Protein AF-A0A6P0C3H1-F1 (afdb_monomer)

pLDDT: mean 89.9, std 10.41, range [30.02, 96.06]

Secondary structure (DSSP, 8-state):
-HHHHHHHHGGGSPTTSHHHHHHHHHHHTHHHHTHHHH-TTS-SS-HHHHHHHHHHHHHGGG-TT---HHHHHHHHHHHHHHHHHHHHT--HHHHHHHHHHHGGGS-TT---GGGSTTT-------

Structure (mmCIF, N/CA/C/O backbone):
data_AF-A0A6P0C3H1-F1
#
_entry.id   AF-A0A6P0C3H1-F1
#
loop_
_atom_site.group_PDB
_atom_site.id
_atom_site.type_symbol
_atom_site.label_atom_id
_atom_site.label_alt_id
_atom_site.label_comp_id
_atom_site.label_asym_id
_atom_site.label_entity_id
_atom_site.label_seq_id
_atom_site.pdbx_PDB_ins_code
_atom_site.Cartn_x
_atom_site.Cartn_y
_atom_site.Cartn_z
_atom_site.occupancy
_atom_site.B_iso_or_equiv
_atom_site.auth_seq_id
_atom_site.auth_comp_id
_atom_site.auth_asym_id
_atom_site.auth_atom_id
_atom_site.pdbx_PDB_model_num
ATOM 1 N N . ALA A 1 1 ? -24.195 -6.931 13.146 1.00 86.50 1 ALA A N 1
ATOM 2 C CA . ALA A 1 1 ? -24.264 -7.401 14.547 1.00 86.50 1 ALA A CA 1
ATOM 3 C C . ALA A 1 1 ? -23.144 -6.800 15.397 1.00 86.50 1 ALA A C 1
ATOM 5 O O . ALA A 1 1 ? -23.452 -6.011 16.277 1.00 86.50 1 ALA A O 1
ATOM 6 N N . LEU A 1 2 ? -21.865 -7.087 15.111 1.00 93.19 2 LEU A N 1
ATOM 7 C CA . LEU A 1 2 ? -20.743 -6.576 15.916 1.00 93.19 2 LEU A CA 1
ATOM 8 C C . LEU A 1 2 ? -20.602 -5.043 15.892 1.00 93.19 2 LEU A C 1
ATOM 10 O O . LEU A 1 2 ? -20.504 -4.448 16.957 1.00 93.19 2 LEU A O 1
ATOM 14 N N . LYS A 1 3 ? -20.657 -4.401 14.712 1.00 94.75 3 LYS A N 1
ATOM 15 C CA . LYS A 1 3 ? -20.558 -2.929 14.599 1.00 94.75 3 LYS A CA 1
ATOM 16 C C . LYS A 1 3 ? -21.581 -2.219 15.476 1.00 94.75 3 LYS A C 1
ATOM 18 O O . LYS A 1 3 ? -21.228 -1.445 16.345 1.00 94.75 3 LYS A O 1
ATOM 23 N N . THR A 1 4 ? -22.844 -2.597 15.307 1.00 96.00 4 THR A N 1
ATOM 24 C CA . THR A 1 4 ? -23.968 -2.062 16.076 1.00 96.00 4 THR A CA 1
ATOM 25 C C . THR A 1 4 ? -23.768 -2.243 17.579 1.00 96.00 4 THR A C 1
ATOM 27 O O . THR A 1 4 ? -24.120 -1.368 18.360 1.00 96.00 4 THR A O 1
ATOM 30 N N . TRP A 1 5 ? -23.196 -3.372 18.009 1.00 95.62 5 TRP A N 1
ATOM 31 C CA . TRP A 1 5 ? -22.859 -3.584 19.414 1.00 95.62 5 TRP A CA 1
ATOM 32 C C . TRP A 1 5 ? -21.741 -2.642 19.891 1.00 95.62 5 TRP A C 1
ATOM 34 O O . TRP A 1 5 ? -21.878 -2.054 20.963 1.00 95.62 5 TRP A O 1
ATOM 44 N N . LEU A 1 6 ? -20.689 -2.447 19.086 1.00 95.62 6 LEU A N 1
ATOM 45 C CA . LEU A 1 6 ? -19.604 -1.503 19.376 1.00 95.62 6 LEU A CA 1
ATOM 46 C C . LEU A 1 6 ? -20.113 -0.056 19.454 1.00 95.62 6 LEU A C 1
ATOM 48 O O . LEU A 1 6 ? -19.806 0.641 20.416 1.00 95.62 6 LEU A O 1
ATOM 52 N N . ASP A 1 7 ? -20.951 0.367 18.508 1.00 95.88 7 ASP A N 1
ATOM 53 C CA . ASP A 1 7 ? -21.554 1.706 18.487 1.00 95.88 7 ASP A CA 1
ATOM 54 C C . ASP A 1 7 ? -22.410 1.955 19.744 1.00 95.88 7 ASP A C 1
ATOM 56 O O . ASP A 1 7 ? -22.382 3.032 20.336 1.00 95.88 7 ASP A O 1
ATOM 60 N N . ASN A 1 8 ? -23.132 0.930 20.206 1.00 96.06 8 ASN A N 1
ATOM 61 C CA . ASN A 1 8 ? -23.977 1.009 21.399 1.00 96.06 8 ASN A CA 1
ATOM 62 C C . ASN A 1 8 ? -23.192 1.016 22.719 1.00 96.06 8 ASN A C 1
ATOM 64 O O . ASN A 1 8 ? -23.712 1.502 23.732 1.00 96.06 8 ASN A O 1
ATOM 68 N N . ILE A 1 9 ? -21.997 0.416 22.751 1.00 94.56 9 ILE A N 1
ATOM 69 C CA . ILE A 1 9 ? -21.173 0.331 23.963 1.00 94.56 9 ILE A CA 1
ATOM 70 C C . ILE A 1 9 ? -20.171 1.479 24.060 1.00 94.56 9 ILE A C 1
ATOM 72 O O . ILE A 1 9 ? -19.885 1.907 25.171 1.00 94.56 9 ILE A O 1
ATOM 76 N N . ALA A 1 10 ? -19.710 2.034 22.936 1.00 93.56 10 ALA A N 1
ATOM 77 C CA . ALA A 1 10 ? -18.780 3.161 22.887 1.00 93.56 10 ALA A CA 1
ATOM 78 C C . ALA A 1 10 ? -19.128 4.320 23.847 1.00 93.56 10 ALA A C 1
ATOM 80 O O . ALA A 1 10 ? -18.252 4.699 24.621 1.00 93.56 10 ALA A O 1
ATOM 81 N N . PRO A 1 11 ? -20.376 4.835 23.920 1.00 94.12 11 PRO A N 1
ATOM 82 C CA . PRO A 1 11 ? -20.710 5.920 24.850 1.00 94.12 11 PRO A CA 1
ATOM 83 C C . PRO A 1 11 ? -20.796 5.482 26.324 1.00 94.12 11 PRO A C 1
ATOM 85 O O . PRO A 1 11 ? -20.903 6.326 27.208 1.00 94.12 11 PRO A O 1
ATOM 88 N N . LYS A 1 12 ? -20.802 4.173 26.605 1.00 93.94 12 LYS A N 1
ATOM 89 C CA . LYS A 1 12 ? -20.933 3.597 27.956 1.00 93.94 12 LYS A CA 1
ATOM 90 C C . LYS A 1 12 ? -19.587 3.235 28.576 1.00 93.94 12 LYS A C 1
ATOM 92 O O . LYS A 1 12 ? -19.532 2.910 29.760 1.00 93.94 12 LYS A O 1
ATOM 97 N N . VAL A 1 13 ? -18.523 3.224 27.779 1.00 92.69 13 VAL A N 1
ATOM 98 C CA . VAL A 1 13 ? -17.185 2.848 28.226 1.00 92.69 13 VAL A CA 1
ATOM 99 C C . VAL A 1 13 ? -16.426 4.112 28.595 1.00 92.69 13 VAL A C 1
ATOM 101 O O . VAL A 1 13 ? -16.427 5.088 27.852 1.00 92.69 13 VAL A O 1
ATOM 104 N N . VAL A 1 14 ? -15.774 4.091 29.755 1.00 89.94 14 VAL A N 1
ATOM 105 C CA . VAL A 1 14 ? -14.946 5.212 30.202 1.00 89.94 14 VAL A CA 1
ATOM 106 C C . VAL A 1 14 ? -13.733 5.334 29.262 1.00 89.94 14 VAL A C 1
ATOM 108 O O . VAL A 1 14 ? -13.039 4.324 29.060 1.00 89.94 14 VAL A O 1
ATOM 111 N N . PRO A 1 15 ? -13.473 6.525 28.685 1.00 79.94 15 PRO A N 1
ATOM 112 C CA . PRO A 1 15 ? -12.254 6.796 27.921 1.00 79.94 15 PRO A CA 1
ATOM 113 C C . PRO A 1 15 ? -10.990 6.460 28.734 1.00 79.94 15 PRO A C 1
ATOM 115 O O . PRO A 1 15 ? -11.029 6.486 29.961 1.00 79.94 15 PRO A O 1
ATOM 118 N N . ASP A 1 16 ? -9.889 6.104 28.069 1.00 84.75 16 ASP A N 1
ATOM 119 C CA . ASP A 1 16 ? -8.602 5.709 28.684 1.00 84.75 16 ASP A CA 1
ATOM 120 C C . ASP A 1 16 ? -8.625 4.434 29.553 1.00 84.75 16 ASP A C 1
ATOM 122 O O . ASP A 1 16 ? -7.684 4.126 30.290 1.00 84.75 16 ASP A O 1
ATOM 126 N N . THR A 1 17 ? -9.688 3.633 29.458 1.00 94.94 17 THR A N 1
ATOM 127 C CA . THR A 1 17 ? -9.667 2.248 29.944 1.00 94.94 17 THR A CA 1
ATOM 128 C C . THR A 1 17 ? -9.215 1.306 28.834 1.00 94.94 17 THR A C 1
ATOM 130 O O . THR A 1 17 ? -9.471 1.553 27.661 1.00 94.94 17 THR A O 1
ATOM 133 N N . LYS A 1 18 ? -8.645 0.143 29.185 1.00 94.88 18 LYS A N 1
ATOM 134 C CA . LYS A 1 18 ? -8.280 -0.885 28.188 1.00 94.88 18 LYS A CA 1
ATOM 135 C C . LYS A 1 18 ? -9.448 -1.292 27.286 1.00 94.88 18 LYS A C 1
ATOM 137 O O . LYS A 1 18 ? -9.243 -1.591 26.113 1.00 94.88 18 LYS A O 1
ATOM 142 N N . LEU A 1 19 ? -10.664 -1.301 27.832 1.00 93.88 19 LEU A N 1
ATOM 143 C CA . LEU A 1 19 ? -11.872 -1.560 27.058 1.00 93.88 19 LEU A CA 1
ATOM 144 C C . LEU A 1 19 ? -12.217 -0.375 26.145 1.00 93.88 19 LEU A C 1
ATOM 146 O O . LEU A 1 19 ? -12.558 -0.593 24.986 1.00 93.88 19 LEU A O 1
ATOM 150 N N . GLY A 1 20 ? -12.105 0.860 26.642 1.00 94.75 20 GLY A N 1
ATOM 151 C CA . GLY A 1 20 ? -12.356 2.080 25.869 1.00 94.75 20 GLY A CA 1
ATOM 152 C C . GLY A 1 20 ? -11.402 2.216 24.691 1.00 94.75 20 GLY A C 1
ATOM 153 O O . GLY A 1 20 ? -11.850 2.474 23.573 1.00 94.75 20 GLY A O 1
ATOM 154 N N . ASP A 1 21 ? -10.120 1.929 24.917 1.00 94.50 21 ASP A N 1
ATOM 155 C CA . ASP A 1 21 ? -9.084 1.886 23.886 1.00 94.50 21 ASP A CA 1
ATOM 156 C C . ASP A 1 21 ? -9.423 0.845 22.817 1.00 94.50 21 ASP A C 1
ATOM 158 O O . ASP A 1 21 ? -9.398 1.145 21.626 1.00 94.50 21 ASP A O 1
ATOM 162 N N . ALA A 1 22 ? -9.787 -0.375 23.227 1.00 94.44 22 ALA A N 1
ATOM 163 C CA . ALA A 1 22 ? -10.113 -1.457 22.304 1.00 94.44 22 ALA A CA 1
ATOM 164 C C . ALA A 1 22 ? -11.354 -1.147 21.451 1.00 94.44 22 ALA A C 1
ATOM 166 O O . ALA A 1 22 ? -11.340 -1.372 20.239 1.00 94.44 22 ALA A O 1
ATOM 167 N N . VAL A 1 23 ? -12.417 -0.610 22.061 1.00 95.19 23 VAL A N 1
ATOM 168 C CA . VAL A 1 23 ? -13.646 -0.217 21.351 1.00 95.19 23 VAL A CA 1
ATOM 169 C C . VAL A 1 23 ? -13.351 0.912 20.368 1.00 95.19 23 VAL A C 1
ATOM 171 O O . VAL A 1 23 ? -13.676 0.789 19.187 1.00 95.19 23 VAL A O 1
ATOM 174 N N . SER A 1 24 ? -12.673 1.967 20.827 1.00 94.44 24 SER A N 1
ATOM 175 C CA . SER A 1 24 ? -12.314 3.121 19.995 1.00 94.44 24 SER A CA 1
ATOM 176 C C . SER A 1 24 ? -11.416 2.714 18.831 1.00 94.44 24 SER A C 1
ATOM 178 O O . SER A 1 24 ? -11.681 3.070 17.685 1.00 94.44 24 SER A O 1
ATOM 180 N N . TYR A 1 25 ? -10.389 1.904 19.094 1.00 95.00 25 TYR A N 1
ATOM 181 C CA . TYR A 1 25 ? -9.494 1.391 18.063 1.00 95.00 25 TYR A CA 1
ATOM 182 C C . TYR A 1 25 ? -10.248 0.555 17.026 1.00 95.00 25 TYR A C 1
ATOM 184 O O . TYR A 1 25 ? -10.110 0.797 15.829 1.00 95.00 25 TYR A O 1
ATOM 192 N N . THR A 1 26 ? -11.092 -0.381 17.464 1.00 95.44 26 THR A N 1
ATOM 193 C CA . THR A 1 26 ? -11.852 -1.247 16.550 1.00 95.44 26 THR A CA 1
ATOM 194 C C . THR A 1 26 ? -12.790 -0.438 15.654 1.00 95.44 26 THR A C 1
ATOM 196 O O . THR A 1 26 ? -12.864 -0.701 14.454 1.00 95.44 26 THR A O 1
ATOM 199 N N . LEU A 1 27 ? -13.477 0.565 16.210 1.00 95.62 27 LEU A N 1
ATOM 200 C CA . LEU A 1 27 ? -14.353 1.455 15.445 1.00 95.62 27 LEU A CA 1
ATOM 201 C C . LEU A 1 27 ? -13.567 2.300 14.435 1.00 95.62 27 LEU A C 1
ATOM 203 O O . LEU A 1 27 ? -13.961 2.376 13.274 1.00 95.62 27 LEU A O 1
ATOM 207 N N . ASN A 1 28 ? 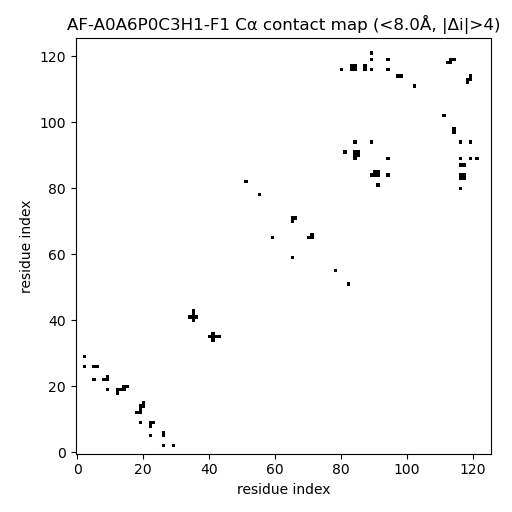-12.417 2.848 14.836 1.00 96.00 28 ASN A N 1
ATOM 208 C CA . ASN A 1 28 ? -11.539 3.614 13.945 1.00 96.00 28 ASN A CA 1
ATOM 209 C C . ASN A 1 28 ? -10.971 2.769 12.793 1.00 96.00 28 ASN A C 1
ATOM 211 O O . ASN A 1 28 ? -10.663 3.306 11.733 1.00 96.00 28 ASN A O 1
ATOM 215 N N . GLN A 1 29 ? -10.818 1.456 12.990 1.00 95.25 29 GLN A N 1
ATOM 216 C CA . GLN A 1 29 ? -10.329 0.531 11.964 1.00 95.25 29 GLN A CA 1
ATOM 217 C C . GLN A 1 29 ? -11.448 -0.164 11.176 1.00 95.25 29 GLN A C 1
ATOM 219 O O . GLN A 1 29 ? -11.158 -0.994 10.314 1.00 95.25 29 GLN A O 1
ATOM 224 N N . TRP A 1 30 ? -12.721 0.148 11.440 1.00 95.12 30 TRP A N 1
ATOM 225 C CA . TRP A 1 30 ? -13.851 -0.620 10.914 1.00 95.12 30 TRP A CA 1
ATOM 226 C C . TRP A 1 30 ? -13.857 -0.726 9.381 1.00 95.12 30 TRP A C 1
ATOM 228 O O . TRP A 1 30 ? -14.098 -1.803 8.827 1.00 95.12 30 TRP A O 1
ATOM 238 N N . ASP A 1 31 ? -13.548 0.371 8.691 1.00 93.19 31 ASP A N 1
ATOM 239 C CA . ASP A 1 31 ? -13.526 0.413 7.225 1.00 93.19 31 ASP A CA 1
ATOM 240 C C . ASP A 1 31 ? -12.416 -0.467 6.633 1.00 93.19 31 ASP A C 1
ATOM 242 O O . ASP A 1 31 ? -12.610 -1.098 5.593 1.00 93.19 31 ASP A O 1
ATOM 246 N N . TYR A 1 32 ? -11.274 -0.580 7.318 1.00 91.00 32 TYR A N 1
ATOM 247 C CA . TYR A 1 32 ? -10.197 -1.490 6.923 1.00 91.00 32 TYR A CA 1
ATOM 248 C C . TYR A 1 32 ? -10.573 -2.947 7.203 1.00 91.00 32 TYR A C 1
ATOM 250 O O . TYR A 1 32 ? -10.419 -3.799 6.330 1.00 91.00 32 TYR A O 1
ATOM 258 N N . LEU A 1 33 ? -11.141 -3.225 8.381 1.00 91.69 33 LEU A N 1
ATOM 259 C CA . LEU A 1 33 ? -11.559 -4.571 8.792 1.00 91.69 33 LEU A CA 1
ATOM 260 C C . LEU A 1 33 ? -12.653 -5.156 7.895 1.00 91.69 33 LEU A C 1
ATOM 262 O O . LEU A 1 33 ? -12.747 -6.370 7.758 1.00 91.69 33 LEU A O 1
ATOM 266 N N . THR A 1 34 ? -13.488 -4.311 7.292 1.00 93.06 34 THR A N 1
ATOM 267 C CA . THR A 1 34 ? -14.598 -4.741 6.428 1.00 93.06 34 THR A CA 1
ATOM 268 C C . THR A 1 34 ? -14.309 -4.603 4.938 1.00 93.06 34 THR A C 1
ATOM 270 O O . THR A 1 34 ? -15.155 -4.958 4.118 1.00 93.06 34 THR A O 1
ATOM 273 N N . ARG A 1 35 ? -13.105 -4.155 4.558 1.00 91.44 35 ARG A N 1
ATOM 274 C CA . ARG A 1 35 ? -12.733 -3.913 3.157 1.00 91.44 35 ARG A CA 1
ATOM 275 C C . ARG A 1 35 ? -12.896 -5.157 2.284 1.00 91.44 35 ARG A C 1
ATOM 277 O O . ARG A 1 35 ? -13.387 -5.042 1.165 1.00 91.44 35 ARG A O 1
ATOM 284 N N . TYR A 1 36 ? -12.578 -6.337 2.812 1.00 91.81 36 TYR A N 1
ATOM 285 C CA . TYR A 1 36 ? -12.713 -7.603 2.085 1.00 91.81 36 TYR A CA 1
ATOM 286 C C . TYR A 1 36 ? -14.162 -7.926 1.673 1.00 91.81 36 TYR A C 1
ATOM 288 O O . TYR A 1 36 ? -14.389 -8.678 0.735 1.00 91.81 36 TYR A O 1
ATOM 296 N N . ILE A 1 37 ? -15.157 -7.338 2.345 1.00 93.19 37 ILE A N 1
ATOM 297 C CA . ILE A 1 37 ? -16.579 -7.528 2.025 1.00 93.19 37 ILE A CA 1
ATOM 298 C C . ILE A 1 37 ? -16.960 -6.740 0.761 1.00 93.19 37 ILE A C 1
ATOM 300 O O . ILE A 1 37 ? -17.926 -7.084 0.085 1.00 93.19 37 ILE A O 1
ATOM 304 N N . SER A 1 38 ? -16.204 -5.689 0.423 1.00 94.00 38 SER A N 1
ATOM 305 C CA . SER A 1 38 ? -16.473 -4.857 -0.757 1.00 94.00 38 SER A CA 1
ATOM 306 C C . SER A 1 38 ? -16.082 -5.519 -2.082 1.00 94.00 38 SER A C 1
ATOM 308 O O . SER A 1 38 ? -16.650 -5.180 -3.117 1.00 94.00 38 SER A O 1
ATOM 310 N N . ASP A 1 39 ? -15.143 -6.469 -2.061 1.00 92.75 39 ASP A N 1
ATOM 311 C CA . ASP A 1 39 ? -14.655 -7.177 -3.243 1.00 92.75 39 ASP A CA 1
ATOM 312 C C . ASP A 1 39 ? -14.271 -8.610 -2.864 1.00 92.75 39 ASP A C 1
ATOM 314 O O . ASP A 1 39 ? -13.305 -8.829 -2.138 1.00 92.75 39 ASP A O 1
ATOM 318 N N . GLY A 1 40 ? -14.998 -9.595 -3.399 1.00 90.88 40 GLY A N 1
ATOM 319 C CA . GLY A 1 40 ? -14.774 -11.015 -3.104 1.00 90.88 40 GLY A CA 1
ATOM 320 C C . GLY A 1 40 ? -13.412 -11.562 -3.552 1.00 90.88 40 GLY A C 1
ATOM 321 O O . GLY A 1 40 ? -13.071 -12.689 -3.205 1.00 90.88 40 GLY A O 1
ATOM 322 N N . ARG A 1 41 ? -12.625 -10.790 -4.313 1.00 90.19 41 ARG A N 1
ATOM 323 C CA . ARG A 1 41 ? -11.234 -11.124 -4.657 1.00 90.19 41 ARG A CA 1
ATOM 324 C C . ARG A 1 41 ? -10.254 -10.792 -3.531 1.00 90.19 41 ARG A C 1
ATOM 326 O O . ARG A 1 41 ? -9.118 -11.259 -3.566 1.00 90.19 41 ARG A O 1
ATOM 333 N N . MET A 1 42 ? -10.653 -9.962 -2.568 1.00 89.12 42 MET A N 1
ATOM 334 C CA . MET A 1 42 ? -9.806 -9.589 -1.441 1.00 89.12 42 MET A CA 1
ATOM 335 C C . MET A 1 42 ? -9.802 -10.699 -0.381 1.00 89.12 42 MET A C 1
ATOM 337 O O . MET A 1 42 ? -10.866 -11.202 -0.016 1.00 89.12 42 MET A O 1
ATOM 341 N N . PRO A 1 43 ? -8.627 -11.081 0.148 1.00 88.81 43 PRO A N 1
ATOM 342 C CA . PRO A 1 43 ? -8.556 -12.035 1.245 1.00 88.81 43 PRO A CA 1
ATOM 343 C C . PRO A 1 43 ? -9.156 -11.437 2.525 1.00 88.81 43 PRO A C 1
ATOM 345 O O . PRO A 1 43 ? -9.116 -10.226 2.743 1.00 88.81 43 PRO A O 1
ATOM 348 N N . ILE A 1 44 ? -9.696 -12.305 3.386 1.00 91.56 44 ILE A N 1
ATOM 349 C CA . ILE A 1 44 ? -10.266 -11.912 4.687 1.00 91.56 44 ILE A CA 1
ATOM 350 C C . ILE A 1 44 ? -9.202 -11.385 5.661 1.00 91.56 44 ILE A C 1
ATOM 352 O O . ILE A 1 44 ? -9.508 -10.598 6.553 1.00 91.56 44 ILE A O 1
ATOM 356 N N . ASP A 1 45 ? -7.955 -11.814 5.480 1.00 89.94 45 ASP A N 1
ATOM 357 C CA . ASP A 1 45 ? -6.807 -11.412 6.276 1.00 89.94 45 ASP A CA 1
ATOM 358 C C . ASP A 1 45 ? -5.674 -10.876 5.392 1.00 89.94 45 ASP A C 1
ATOM 360 O O . ASP A 1 45 ? -5.625 -11.082 4.179 1.00 89.94 45 ASP A O 1
ATOM 364 N N . ASN A 1 46 ? -4.746 -10.161 6.018 1.00 88.69 46 ASN A N 1
ATOM 365 C CA . ASN A 1 46 ? -3.582 -9.559 5.379 1.00 88.69 46 ASN A CA 1
ATOM 366 C C . ASN A 1 46 ? -2.302 -10.394 5.591 1.00 88.69 46 ASN A C 1
ATOM 368 O O . ASN A 1 46 ? -1.209 -9.879 5.354 1.00 88.69 46 ASN A O 1
ATOM 372 N N . ASN A 1 47 ? -2.396 -11.668 6.002 1.00 91.44 47 ASN A N 1
ATOM 373 C CA . ASN A 1 47 ? -1.230 -12.460 6.421 1.00 91.44 47 ASN A CA 1
ATOM 374 C C . ASN A 1 47 ? -0.161 -12.566 5.327 1.00 91.44 47 ASN A C 1
ATOM 376 O O . ASN A 1 47 ? 1.037 -12.561 5.614 1.00 91.44 47 ASN A O 1
ATOM 380 N N . ILE A 1 48 ? -0.582 -12.658 4.061 1.00 88.69 48 ILE A N 1
ATOM 381 C CA . ILE A 1 48 ? 0.330 -12.706 2.910 1.00 88.69 48 ILE A CA 1
ATOM 382 C C . ILE A 1 48 ? 1.145 -11.411 2.829 1.00 88.69 48 ILE A C 1
ATOM 384 O O . ILE A 1 48 ? 2.370 -11.465 2.727 1.00 88.69 48 ILE A O 1
ATOM 388 N N . LEU A 1 49 ? 0.479 -10.259 2.940 1.00 87.12 49 LEU A N 1
ATOM 389 C CA . LEU A 1 49 ? 1.126 -8.947 2.922 1.00 87.12 49 LEU A CA 1
ATOM 390 C C . LEU A 1 49 ? 2.058 -8.772 4.126 1.00 87.12 49 LEU A C 1
ATOM 392 O O . LEU A 1 49 ? 3.190 -8.323 3.958 1.00 87.12 49 LEU A O 1
ATOM 396 N N . GLU A 1 50 ? 1.627 -9.172 5.326 1.00 91.31 50 GLU A N 1
ATOM 397 C CA . GLU A 1 50 ? 2.452 -9.099 6.539 1.00 91.31 50 GLU A CA 1
ATOM 398 C C . GLU A 1 50 ? 3.701 -9.981 6.452 1.00 91.31 50 GLU A C 1
ATOM 400 O O . GLU A 1 50 ? 4.799 -9.570 6.842 1.00 91.31 50 GLU A O 1
ATOM 405 N N . ARG A 1 51 ? 3.561 -11.193 5.904 1.00 91.62 51 ARG A N 1
ATOM 406 C CA . ARG A 1 51 ? 4.690 -12.094 5.654 1.00 91.62 51 ARG A CA 1
ATOM 407 C C . ARG A 1 51 ? 5.683 -11.469 4.682 1.00 91.62 51 ARG A C 1
ATOM 409 O O . ARG A 1 51 ? 6.888 -11.553 4.913 1.00 91.62 51 ARG A O 1
ATOM 416 N N . ASP A 1 52 ? 5.187 -10.860 3.615 1.00 89.62 52 ASP A N 1
ATOM 417 C CA . ASP A 1 52 ? 6.018 -10.350 2.534 1.00 89.62 52 ASP A CA 1
ATOM 418 C C . ASP A 1 52 ? 6.726 -9.036 2.929 1.00 89.62 52 ASP A C 1
ATOM 42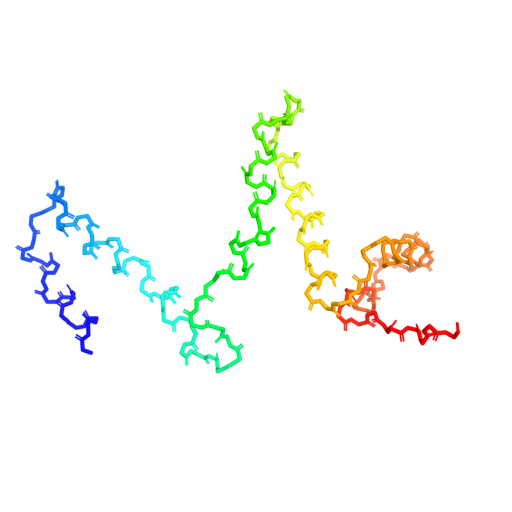0 O O . ASP A 1 52 ? 7.911 -8.867 2.633 1.00 89.62 52 ASP A O 1
ATOM 424 N N . ILE A 1 53 ? 6.076 -8.156 3.705 1.00 89.81 53 ILE A N 1
ATOM 425 C CA . ILE A 1 53 ? 6.699 -6.927 4.234 1.00 89.81 53 ILE A CA 1
ATOM 426 C C . ILE A 1 53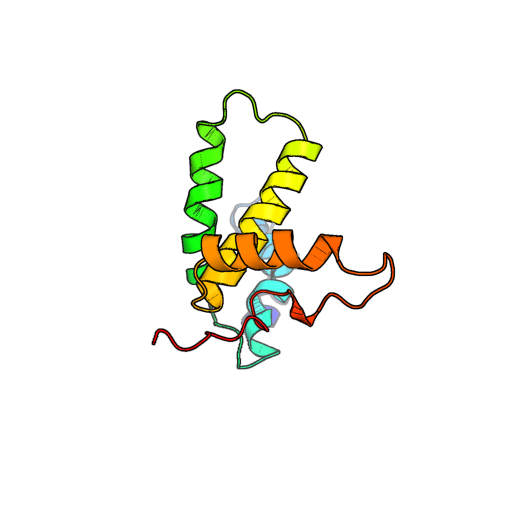 ? 7.641 -7.184 5.420 1.00 89.81 53 ILE A C 1
ATOM 428 O O . ILE A 1 53 ? 8.481 -6.337 5.740 1.00 89.81 53 ILE A O 1
ATOM 432 N N . ARG A 1 54 ? 7.551 -8.350 6.081 1.00 90.69 54 ARG A N 1
ATOM 433 C CA . ARG A 1 54 ? 8.362 -8.676 7.268 1.00 90.69 54 ARG A CA 1
ATOM 434 C C . ARG A 1 54 ? 9.854 -8.457 7.032 1.00 90.69 54 ARG A C 1
ATOM 436 O O . ARG A 1 54 ? 10.502 -7.892 7.903 1.00 90.69 54 ARG A O 1
ATOM 443 N N . VAL A 1 55 ? 10.380 -8.849 5.869 1.00 87.25 55 VAL A N 1
ATOM 444 C CA . VAL A 1 55 ? 11.810 -8.706 5.533 1.00 87.25 55 VAL A CA 1
ATOM 445 C C . VAL A 1 55 ? 12.257 -7.244 5.604 1.00 87.25 55 VAL A C 1
ATOM 447 O O . VAL A 1 55 ? 13.295 -6.948 6.191 1.00 87.25 55 VAL A O 1
ATOM 450 N N . PHE A 1 56 ? 11.446 -6.322 5.079 1.00 86.50 56 PHE A N 1
ATOM 451 C CA . PHE A 1 56 ? 11.688 -4.881 5.172 1.00 86.50 56 PHE A CA 1
ATOM 452 C C . PHE A 1 56 ? 11.606 -4.397 6.628 1.00 86.50 56 PHE A C 1
ATOM 454 O O . PHE A 1 56 ? 12.499 -3.713 7.130 1.00 86.50 56 PHE A O 1
ATOM 461 N N . ALA A 1 57 ? 10.549 -4.799 7.340 1.00 89.06 57 ALA A N 1
ATOM 462 C CA . ALA A 1 57 ? 10.300 -4.369 8.713 1.00 89.06 57 ALA A CA 1
ATOM 463 C C . ALA A 1 57 ? 11.370 -4.843 9.711 1.00 89.06 57 ALA A C 1
ATOM 465 O O . ALA A 1 57 ? 11.679 -4.125 10.663 1.00 89.06 57 ALA A O 1
ATOM 466 N N . THR A 1 58 ? 11.940 -6.033 9.511 1.00 90.81 58 THR A N 1
ATOM 467 C CA . THR A 1 58 ? 13.056 -6.535 10.319 1.00 90.81 58 THR A CA 1
ATOM 468 C C . THR A 1 58 ? 14.392 -5.976 9.843 1.00 90.81 58 THR A C 1
ATOM 470 O O . THR A 1 58 ? 15.214 -5.602 10.675 1.00 90.81 58 THR A O 1
ATOM 473 N N . GLY A 1 59 ? 14.591 -5.872 8.524 1.00 86.88 59 GLY A N 1
ATOM 474 C CA . GLY A 1 59 ? 15.841 -5.430 7.904 1.00 86.88 59 GLY A CA 1
ATOM 475 C C . GLY A 1 59 ? 16.219 -3.992 8.244 1.00 86.88 59 GLY A C 1
ATOM 476 O O . GLY A 1 59 ? 17.393 -3.719 8.477 1.00 86.88 59 GLY A O 1
ATOM 477 N N . ARG A 1 60 ? 15.236 -3.095 8.402 1.00 85.19 60 ARG A N 1
ATOM 478 C CA . ARG A 1 60 ? 15.482 -1.684 8.757 1.00 85.19 60 ARG A CA 1
ATOM 479 C C . ARG A 1 60 ? 16.282 -1.474 10.045 1.00 85.19 60 ARG A C 1
ATOM 481 O O . ARG A 1 60 ? 16.935 -0.452 10.185 1.00 85.19 60 ARG A O 1
ATOM 488 N N . LYS A 1 61 ? 16.269 -2.435 10.980 1.00 85.44 61 LYS A N 1
ATOM 489 C CA . LYS A 1 61 ? 17.099 -2.374 12.200 1.00 85.44 61 LYS A CA 1
ATOM 490 C C . LYS A 1 61 ? 18.597 -2.533 11.911 1.00 85.44 61 LYS A C 1
ATOM 492 O O . LYS A 1 61 ? 19.412 -2.161 12.744 1.00 85.44 61 LYS A O 1
ATOM 497 N N . SER A 1 62 ? 18.948 -3.104 10.762 1.00 88.12 62 SER A N 1
ATOM 498 C CA . SER A 1 62 ? 20.322 -3.373 10.329 1.00 88.12 62 SER A CA 1
ATOM 499 C C . SER A 1 62 ? 20.834 -2.363 9.296 1.00 88.12 62 SER A C 1
ATOM 501 O O . SER A 1 62 ? 22.002 -2.418 8.921 1.00 88.12 62 SER A O 1
ATOM 503 N N . TRP A 1 63 ? 19.996 -1.434 8.830 1.00 88.56 63 TRP A N 1
ATOM 504 C CA . TRP A 1 63 ? 20.369 -0.405 7.856 1.00 88.56 63 TRP A CA 1
ATOM 505 C C . TRP A 1 63 ? 20.908 0.837 8.570 1.00 88.56 63 TRP A C 1
ATOM 507 O O . TRP A 1 63 ? 20.244 1.865 8.654 1.00 88.56 63 TRP A O 1
ATOM 517 N N . LEU A 1 64 ? 22.127 0.719 9.106 1.00 84.25 64 LEU A N 1
ATOM 518 C CA . LEU A 1 64 ? 22.770 1.714 9.983 1.00 84.25 64 LEU A CA 1
ATOM 519 C C . LEU A 1 64 ? 22.886 3.129 9.387 1.00 84.25 64 LEU A C 1
ATOM 521 O O . LEU A 1 64 ? 23.050 4.084 10.136 1.00 84.25 64 LEU A O 1
ATOM 525 N N . PHE A 1 65 ? 22.800 3.260 8.062 1.00 83.62 65 PHE A N 1
ATOM 526 C CA . PHE A 1 65 ? 22.967 4.521 7.332 1.00 83.62 65 PHE A CA 1
ATOM 527 C C . PHE A 1 65 ? 21.718 4.917 6.527 1.00 83.62 65 PHE A C 1
ATOM 529 O O . PHE A 1 65 ? 21.806 5.688 5.576 1.00 83.62 65 PHE A O 1
ATOM 536 N N . SER A 1 66 ? 20.553 4.355 6.859 1.00 83.88 66 SER A N 1
ATOM 537 C CA . SER A 1 66 ? 19.270 4.688 6.229 1.00 83.88 66 SER A CA 1
ATOM 538 C C . SER A 1 66 ? 18.376 5.435 7.217 1.00 83.88 66 SER A C 1
ATOM 540 O O . SER A 1 66 ? 17.541 4.826 7.882 1.00 83.88 66 SER A O 1
ATOM 542 N N . ASP A 1 67 ? 18.559 6.752 7.321 1.00 84.75 67 ASP A N 1
ATOM 543 C CA . ASP A 1 67 ? 17.900 7.599 8.329 1.00 84.75 67 ASP A CA 1
ATOM 544 C C . ASP A 1 67 ? 17.031 8.731 7.750 1.00 84.75 67 ASP A C 1
ATOM 546 O O . ASP A 1 67 ? 16.299 9.391 8.489 1.00 84.75 67 ASP A O 1
ATOM 550 N N . THR A 1 68 ? 17.053 8.946 6.432 1.00 92.38 68 THR A N 1
ATOM 551 C CA . THR A 1 68 ? 16.294 10.028 5.796 1.00 92.38 68 THR A CA 1
ATOM 552 C C . THR A 1 68 ? 14.887 9.592 5.384 1.00 92.38 68 THR A C 1
ATOM 554 O O . THR A 1 68 ? 14.655 8.468 4.927 1.00 92.38 68 THR A O 1
ATOM 557 N N . ALA A 1 69 ? 13.927 10.519 5.479 1.00 92.75 69 ALA A N 1
ATOM 558 C CA . ALA A 1 69 ? 12.558 10.295 5.009 1.00 92.75 69 ALA A CA 1
ATOM 559 C C . ALA A 1 69 ? 12.505 10.009 3.497 1.00 92.75 69 ALA A C 1
ATOM 561 O O . ALA A 1 69 ? 11.719 9.174 3.044 1.00 92.75 69 ALA A O 1
ATOM 562 N N . ASP A 1 70 ? 13.374 10.659 2.720 1.00 93.69 70 ASP A N 1
ATOM 563 C CA . ASP A 1 70 ? 13.475 10.436 1.278 1.00 93.69 70 ASP A CA 1
ATOM 564 C C . ASP A 1 70 ? 14.025 9.045 0.956 1.00 93.69 70 ASP A C 1
ATOM 566 O O . ASP A 1 70 ? 13.470 8.352 0.102 1.00 93.69 70 ASP A O 1
ATOM 570 N N . GLY A 1 71 ? 15.034 8.579 1.699 1.00 91.75 71 GLY A N 1
ATOM 571 C CA . GLY A 1 71 ? 15.550 7.215 1.590 1.00 91.75 71 GLY A CA 1
ATOM 572 C C . GLY A 1 71 ? 14.504 6.159 1.958 1.00 91.75 71 GLY A C 1
ATOM 573 O O . GLY A 1 71 ? 14.370 5.146 1.266 1.00 91.75 71 GLY A O 1
ATOM 574 N N . ALA A 1 72 ? 13.699 6.415 2.995 1.00 89.00 72 ALA A N 1
ATOM 575 C CA . ALA A 1 72 ? 12.582 5.548 3.363 1.00 89.00 72 ALA A CA 1
ATOM 576 C C . ALA A 1 72 ? 11.519 5.482 2.253 1.00 89.00 72 ALA A C 1
ATOM 578 O O . ALA A 1 72 ? 11.051 4.391 1.918 1.00 89.00 72 ALA A O 1
ATOM 579 N N . ARG A 1 73 ? 11.179 6.624 1.634 1.00 92.31 73 ARG A N 1
ATOM 580 C CA . ARG A 1 73 ? 10.238 6.682 0.504 1.00 92.31 73 ARG A CA 1
ATOM 581 C C . ARG A 1 73 ? 10.771 5.922 -0.709 1.00 92.31 73 ARG A C 1
ATOM 583 O O . ARG A 1 73 ? 10.051 5.093 -1.258 1.00 92.31 73 ARG A O 1
ATOM 590 N N . ALA A 1 74 ? 12.025 6.156 -1.097 1.00 92.81 74 ALA A N 1
ATOM 591 C CA . ALA A 1 74 ? 12.662 5.450 -2.208 1.00 92.81 74 ALA A CA 1
ATOM 592 C C . ALA A 1 74 ? 12.677 3.932 -1.972 1.00 92.81 74 ALA A C 1
ATOM 594 O O . ALA A 1 74 ? 12.291 3.156 -2.846 1.00 92.81 74 ALA A O 1
ATOM 595 N N . SER A 1 75 ? 13.029 3.506 -0.757 1.00 90.06 75 SER A N 1
ATOM 596 C CA . SER A 1 75 ? 13.015 2.090 -0.386 1.00 90.06 75 SER A CA 1
ATOM 597 C C . SER A 1 75 ? 11.609 1.495 -0.483 1.00 90.06 75 SER A C 1
ATOM 599 O O . SER A 1 75 ? 11.442 0.422 -1.056 1.00 90.06 75 SER A O 1
ATOM 601 N N . ALA A 1 76 ? 10.583 2.194 0.015 1.00 90.25 76 ALA A N 1
ATOM 602 C CA . ALA A 1 76 ? 9.200 1.734 -0.075 1.00 90.25 76 ALA A CA 1
ATOM 603 C C . ALA A 1 76 ? 8.742 1.541 -1.531 1.00 90.25 76 ALA A C 1
ATOM 605 O O . ALA A 1 76 ? 8.094 0.538 -1.830 1.00 90.25 76 ALA A O 1
ATOM 606 N N . VAL A 1 77 ? 9.119 2.446 -2.442 1.00 93.12 77 VAL A N 1
ATOM 607 C CA . VAL A 1 77 ? 8.825 2.320 -3.881 1.00 93.12 77 VAL A CA 1
ATOM 608 C C . VAL A 1 77 ? 9.471 1.059 -4.457 1.00 93.12 77 VAL A C 1
ATOM 610 O O . VAL A 1 77 ? 8.776 0.222 -5.034 1.00 93.12 77 VAL A O 1
ATOM 613 N N . ILE A 1 78 ? 10.779 0.875 -4.251 1.00 92.00 78 ILE A N 1
ATOM 614 C CA . ILE A 1 78 ? 11.509 -0.275 -4.804 1.00 92.00 78 ILE A CA 1
ATOM 615 C C . ILE A 1 78 ? 10.983 -1.595 -4.235 1.00 92.00 78 ILE A C 1
ATOM 617 O O . ILE A 1 78 ? 10.668 -2.507 -4.998 1.00 92.00 78 ILE A O 1
ATOM 621 N N . TYR A 1 79 ? 10.818 -1.705 -2.914 1.00 91.25 79 TYR A N 1
ATOM 622 C CA . TYR A 1 79 ? 10.284 -2.923 -2.300 1.00 91.25 79 TYR A CA 1
ATOM 623 C C . TYR A 1 79 ? 8.863 -3.233 -2.777 1.00 91.25 79 TYR A C 1
ATOM 625 O O . TYR A 1 79 ? 8.558 -4.400 -3.015 1.00 91.25 79 TYR A O 1
ATOM 633 N N . SER A 1 80 ? 8.016 -2.219 -2.983 1.00 92.38 80 SER A N 1
ATOM 634 C CA . SER A 1 80 ? 6.667 -2.420 -3.528 1.00 92.38 80 SER A CA 1
ATOM 635 C C . SER A 1 80 ? 6.712 -3.025 -4.932 1.00 92.38 80 SER A C 1
ATOM 637 O O . SER A 1 80 ? 5.982 -3.977 -5.207 1.00 92.38 80 SER A O 1
ATOM 639 N N . LEU A 1 81 ? 7.610 -2.550 -5.801 1.00 93.62 81 LEU A N 1
ATOM 640 C CA . LEU A 1 81 ? 7.797 -3.113 -7.143 1.00 93.62 81 LEU A CA 1
ATOM 641 C C . LEU A 1 81 ? 8.297 -4.563 -7.087 1.00 93.62 81 LEU A 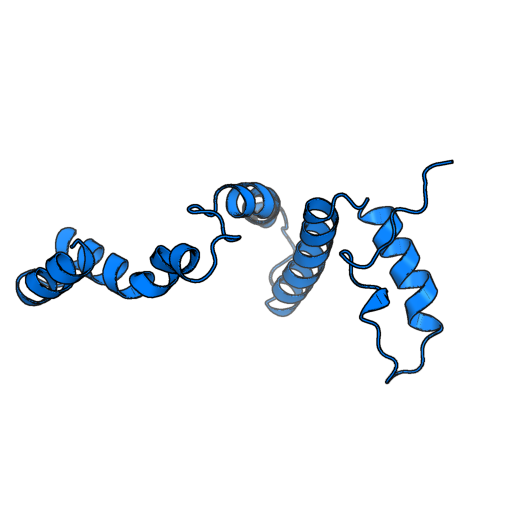C 1
ATOM 643 O O . LEU A 1 81 ? 7.746 -5.431 -7.764 1.00 93.62 81 LEU A O 1
ATOM 647 N N . MET A 1 82 ? 9.284 -4.854 -6.233 1.00 92.56 82 MET A N 1
ATOM 648 C CA . MET A 1 82 ? 9.824 -6.212 -6.075 1.00 92.56 82 MET A CA 1
ATOM 649 C C . MET A 1 82 ? 8.776 -7.193 -5.529 1.00 92.56 82 MET 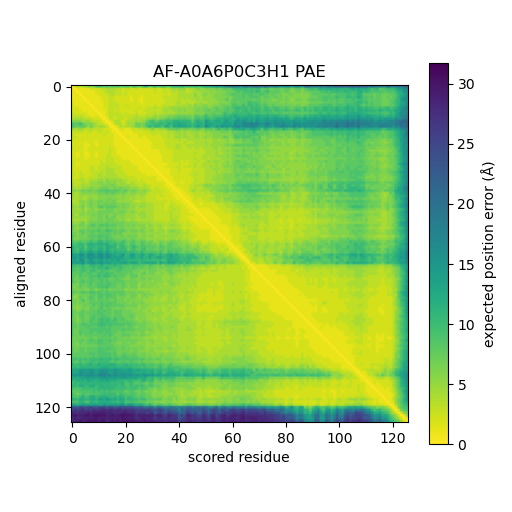A C 1
ATOM 651 O O . MET A 1 82 ? 8.655 -8.318 -6.017 1.00 92.56 82 MET A O 1
ATOM 655 N N . LEU A 1 83 ? 7.986 -6.772 -4.536 1.00 92.12 83 LEU A N 1
ATOM 656 C CA . LEU A 1 83 ? 6.891 -7.576 -3.990 1.00 92.12 83 LEU A CA 1
ATOM 657 C C . LEU A 1 83 ? 5.760 -7.764 -5.006 1.00 92.12 83 LEU A C 1
ATOM 659 O O . LEU A 1 83 ? 5.183 -8.847 -5.067 1.00 92.12 83 LEU A O 1
ATOM 663 N N . THR A 1 84 ? 5.496 -6.769 -5.855 1.00 92.56 84 THR A N 1
ATOM 664 C CA . THR A 1 84 ? 4.536 -6.901 -6.960 1.00 92.56 84 THR A CA 1
ATOM 665 C C . THR A 1 84 ? 5.019 -7.931 -7.984 1.00 92.56 84 THR A C 1
ATOM 667 O O . THR A 1 84 ? 4.245 -8.805 -8.362 1.00 92.56 84 THR A O 1
ATOM 670 N N . CYS A 1 85 ? 6.306 -7.924 -8.359 1.00 93.75 85 CYS A N 1
ATOM 671 C CA . CYS A 1 85 ? 6.886 -8.965 -9.221 1.00 93.75 85 CYS A CA 1
ATOM 672 C C . CYS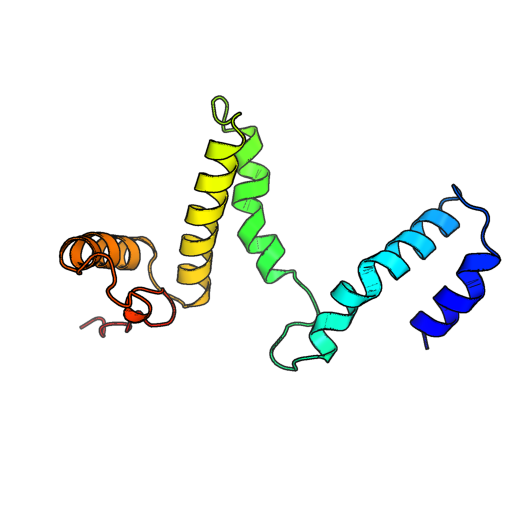 A 1 85 ? 6.671 -10.362 -8.630 1.00 93.75 85 CYS A C 1
ATOM 674 O O . CYS A 1 85 ? 6.158 -11.259 -9.300 1.00 93.75 85 CYS A O 1
ATOM 676 N N . ARG A 1 86 ? 6.982 -10.528 -7.338 1.00 90.25 86 ARG A N 1
ATOM 677 C CA . ARG A 1 86 ? 6.764 -11.786 -6.618 1.00 90.25 86 ARG A CA 1
ATOM 678 C C . ARG A 1 86 ? 5.290 -12.203 -6.621 1.00 90.25 86 ARG A C 1
ATOM 680 O O . ARG A 1 86 ? 5.009 -13.376 -6.857 1.00 90.25 86 ARG A O 1
ATOM 687 N N . ALA A 1 87 ? 4.365 -11.272 -6.391 1.00 89.94 87 ALA A N 1
ATOM 688 C CA . ALA A 1 87 ? 2.925 -11.533 -6.422 1.00 89.94 87 ALA A CA 1
ATOM 689 C C . ALA A 1 87 ? 2.433 -11.957 -7.820 1.00 89.94 87 ALA A C 1
ATOM 691 O O . ALA A 1 87 ? 1.555 -12.811 -7.925 1.00 89.94 87 ALA A O 1
ATOM 692 N N . CYS A 1 88 ? 3.037 -11.428 -8.888 1.00 91.75 88 CYS A N 1
ATOM 693 C CA . CYS A 1 88 ? 2.764 -11.815 -10.277 1.00 91.75 88 CYS A CA 1
ATOM 694 C C . CYS A 1 88 ? 3.493 -13.102 -10.718 1.00 91.75 88 CYS A C 1
ATOM 696 O O . CYS A 1 88 ? 3.275 -13.592 -11.829 1.00 91.75 88 CYS A O 1
ATOM 698 N N . GLY A 1 89 ? 4.359 -13.675 -9.874 1.00 91.75 89 GLY A N 1
ATOM 699 C CA . GLY A 1 89 ? 5.198 -14.821 -10.236 1.00 91.75 89 GLY A CA 1
ATOM 700 C C . GLY A 1 89 ? 6.227 -14.483 -11.319 1.00 91.75 89 GLY A C 1
ATOM 701 O O . GLY A 1 89 ? 6.503 -15.316 -12.183 1.00 91.75 89 GLY A O 1
ATOM 702 N N . VAL A 1 90 ? 6.740 -13.254 -11.291 1.00 93.94 90 VAL A N 1
ATOM 703 C CA . VAL A 1 90 ? 7.760 -12.713 -12.191 1.00 93.94 90 VAL A CA 1
ATOM 704 C C . VAL A 1 90 ? 9.082 -12.612 -11.435 1.00 93.94 90 VAL A C 1
ATOM 706 O O . VAL A 1 90 ? 9.113 -12.128 -10.302 1.00 93.94 90 VAL A O 1
ATOM 709 N N . ASP A 1 91 ? 10.176 -13.056 -12.059 1.00 93.75 91 ASP A N 1
ATOM 710 C CA . ASP A 1 91 ? 11.518 -12.867 -11.505 1.00 93.75 91 ASP A CA 1
ATOM 711 C C . ASP A 1 91 ? 11.859 -11.363 -11.446 1.00 93.75 91 ASP A C 1
ATOM 713 O O . ASP A 1 91 ? 11.913 -10.714 -12.499 1.00 93.75 91 ASP A O 1
ATOM 717 N N . PRO A 1 92 ? 12.095 -10.783 -10.251 1.00 93.69 92 PRO A N 1
ATOM 718 C CA . PRO A 1 92 ? 12.276 -9.340 -10.118 1.00 93.69 92 PRO A CA 1
ATOM 719 C C . PRO A 1 92 ? 13.493 -8.802 -10.873 1.00 93.69 92 PRO A C 1
ATOM 721 O 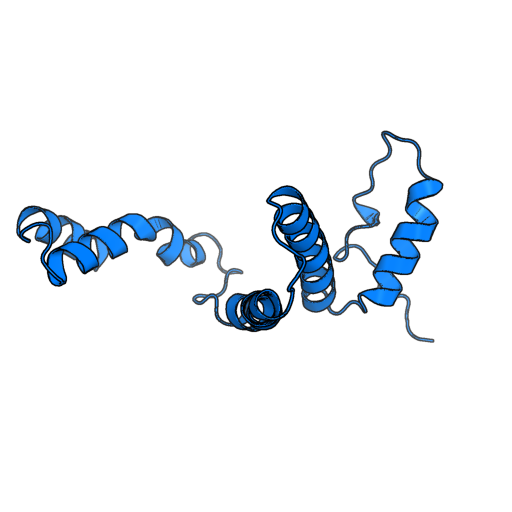O . PRO A 1 92 ? 13.447 -7.682 -11.378 1.00 93.69 92 PRO A O 1
ATOM 724 N N . LEU A 1 93 ? 14.574 -9.585 -10.978 1.00 94.50 93 LEU A N 1
ATOM 725 C CA . LEU A 1 93 ? 15.780 -9.170 -11.696 1.00 94.50 93 LEU A CA 1
ATOM 726 C C . LEU A 1 93 ? 15.531 -9.108 -13.206 1.00 94.50 93 LEU A C 1
ATOM 728 O O . LEU A 1 93 ? 15.934 -8.146 -13.859 1.00 94.50 93 LEU A O 1
ATOM 732 N N . THR A 1 94 ? 14.863 -10.118 -13.758 1.00 94.69 94 THR A N 1
ATOM 733 C CA . THR A 1 94 ? 14.491 -10.172 -15.175 1.00 94.69 94 THR A CA 1
ATOM 734 C C . THR A 1 94 ? 13.578 -9.007 -15.543 1.00 94.69 94 THR A C 1
ATOM 736 O O . THR A 1 94 ? 13.850 -8.305 -16.517 1.00 94.69 94 THR A O 1
ATOM 739 N N . TRP A 1 95 ? 12.552 -8.747 -14.728 1.00 95.56 95 TRP A N 1
ATOM 740 C CA . TRP A 1 95 ? 11.668 -7.598 -14.916 1.00 95.56 95 TRP A CA 1
ATOM 741 C C . TRP A 1 95 ? 12.426 -6.271 -14.829 1.00 95.56 95 TRP A C 1
ATOM 743 O O . TRP A 1 95 ? 12.326 -5.449 -15.736 1.00 95.56 95 TRP A O 1
ATOM 753 N N . LEU A 1 96 ? 13.253 -6.075 -13.797 1.00 95.38 96 LEU A N 1
ATOM 754 C CA . LEU A 1 96 ? 14.001 -4.830 -13.615 1.00 95.38 96 LEU A CA 1
ATOM 755 C C . LEU A 1 96 ? 14.960 -4.560 -14.783 1.00 95.38 96 LEU A C 1
ATOM 757 O O . LEU A 1 96 ? 15.061 -3.428 -15.247 1.00 95.38 96 LEU A O 1
ATOM 761 N N . ARG A 1 97 ? 15.638 -5.596 -15.292 1.00 95.44 97 ARG A N 1
ATOM 762 C CA . ARG A 1 97 ? 16.494 -5.483 -16.482 1.00 95.44 97 ARG A CA 1
ATOM 763 C C . ARG A 1 97 ? 15.706 -5.071 -17.719 1.00 95.44 97 ARG A C 1
ATOM 765 O O . ARG A 1 97 ? 16.193 -4.239 -18.473 1.00 95.44 97 ARG A O 1
ATOM 772 N N . HIS A 1 98 ? 14.524 -5.647 -17.920 1.00 94.31 98 HIS A N 1
ATOM 773 C CA . HIS A 1 98 ? 13.650 -5.280 -19.030 1.00 94.31 98 HIS A CA 1
ATOM 774 C C . HIS A 1 98 ? 13.216 -3.813 -18.925 1.00 94.31 98 HIS A C 1
ATOM 776 O O . HIS A 1 98 ? 13.445 -3.048 -19.854 1.00 94.31 98 HIS A O 1
ATOM 782 N N . VAL A 1 99 ? 12.707 -3.387 -17.766 1.00 94.62 99 VAL A N 1
ATOM 783 C CA . VAL A 1 99 ? 12.283 -1.996 -17.542 1.00 94.62 99 VAL A CA 1
ATOM 784 C C . VAL A 1 99 ? 13.431 -1.015 -17.770 1.00 94.62 99 VAL A C 1
ATOM 786 O O . VAL A 1 99 ? 13.256 -0.027 -18.471 1.00 94.62 99 VAL A O 1
ATOM 789 N N . LEU A 1 100 ? 14.619 -1.282 -17.221 1.00 95.38 100 LEU A N 1
ATOM 790 C CA . LEU A 1 100 ? 15.775 -0.392 -17.375 1.00 95.38 100 LEU A CA 1
ATOM 791 C C . LEU A 1 100 ? 16.327 -0.347 -18.809 1.00 95.38 100 LEU A C 1
ATOM 793 O O . LEU A 1 100 ? 16.992 0.626 -19.158 1.00 95.38 100 LEU A O 1
ATOM 797 N N . ALA A 1 101 ? 16.074 -1.371 -19.626 1.00 95.56 101 ALA A N 1
ATOM 798 C CA . ALA A 1 101 ? 16.449 -1.383 -21.038 1.00 95.56 101 ALA A CA 1
ATOM 799 C C . ALA A 1 101 ? 15.426 -0.646 -21.917 1.00 95.56 101 ALA A C 1
ATOM 801 O O . ALA A 1 101 ? 15.823 0.101 -22.810 1.00 95.56 101 ALA A O 1
ATOM 802 N N . GLU A 1 102 ? 14.131 -0.833 -21.649 1.00 94.50 102 GLU A N 1
ATOM 803 C CA . GLU A 1 102 ? 13.039 -0.266 -22.446 1.00 94.50 102 GLU A CA 1
ATOM 804 C C . GLU A 1 102 ? 12.748 1.197 -22.105 1.00 94.50 102 GLU A C 1
ATOM 806 O O . GLU A 1 102 ? 12.533 2.005 -23.004 1.00 94.50 102 GLU A O 1
ATOM 811 N N . LEU A 1 103 ? 12.752 1.562 -20.819 1.00 94.50 103 LEU A N 1
ATOM 812 C CA . LEU A 1 103 ? 12.322 2.886 -20.358 1.00 94.50 103 LEU A CA 1
ATOM 813 C C . LEU A 1 103 ? 13.109 4.046 -21.005 1.00 94.50 103 LEU A C 1
ATOM 815 O O . LEU A 1 103 ? 12.468 5.004 -21.428 1.00 94.50 103 LEU A O 1
ATOM 819 N N . PRO A 1 104 ? 14.448 3.984 -21.170 1.00 95.50 104 PRO A N 1
ATOM 820 C CA . PRO A 1 104 ? 15.204 5.049 -21.837 1.00 95.50 104 PRO A CA 1
ATOM 821 C C . PRO A 1 104 ? 14.914 5.196 -23.337 1.00 95.50 104 PRO A C 1
ATOM 823 O O . PRO A 1 104 ? 15.293 6.204 -23.925 1.00 95.50 104 PRO A O 1
ATOM 826 N N . GLN A 1 105 ? 1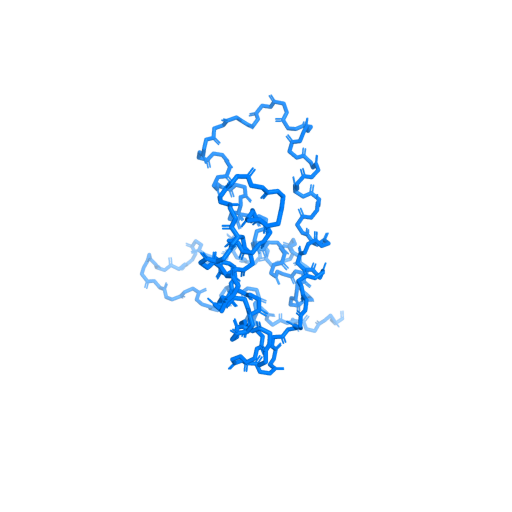4.292 4.194 -23.968 1.00 94.19 105 GLN A N 1
ATOM 827 C CA . GLN A 1 105 ? 13.906 4.237 -25.384 1.00 94.19 105 GLN A CA 1
ATOM 828 C C . GLN A 1 105 ? 12.544 4.913 -25.593 1.00 94.19 105 GLN A C 1
ATOM 830 O O . GLN A 1 105 ? 12.130 5.129 -26.731 1.00 94.19 105 GLN A O 1
ATOM 835 N N . ARG A 1 106 ? 11.818 5.204 -24.507 1.00 93.06 106 ARG A N 1
ATOM 836 C CA . ARG A 1 106 ? 10.484 5.803 -24.546 1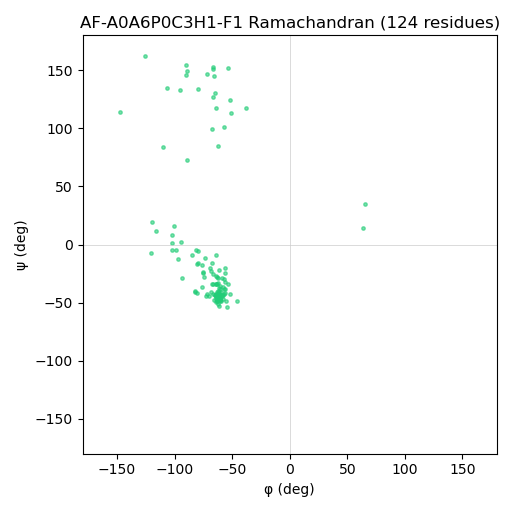.00 93.06 106 ARG A CA 1
ATOM 837 C C . ARG A 1 106 ? 10.571 7.327 -24.536 1.00 93.06 106 ARG A C 1
ATOM 839 O O . ARG A 1 106 ? 11.469 7.915 -23.938 1.00 93.06 106 ARG A O 1
ATOM 846 N N . GLU A 1 107 ? 9.596 7.965 -25.175 1.00 93.75 107 GLU A N 1
ATOM 847 C CA . GLU A 1 107 ? 9.384 9.405 -25.031 1.00 93.75 107 GLU A CA 1
ATOM 848 C C . GLU A 1 107 ? 8.934 9.739 -23.599 1.00 93.75 107 GLU A C 1
ATOM 850 O O . GLU A 1 107 ? 8.296 8.924 -22.935 1.00 93.75 107 GLU A O 1
ATOM 855 N N . GLU A 1 108 ? 9.217 10.955 -23.127 1.00 89.31 108 GLU A N 1
ATOM 856 C CA . GLU A 1 108 ? 8.955 11.375 -21.738 1.00 89.31 108 GLU A CA 1
ATOM 857 C C . GLU A 1 108 ? 7.472 11.270 -21.330 1.00 89.31 108 GLU A C 1
ATOM 859 O O . GLU A 1 108 ? 7.159 11.022 -20.167 1.00 89.31 108 GLU A O 1
ATOM 864 N N . ALA A 1 109 ? 6.557 11.412 -22.293 1.00 91.88 109 ALA A N 1
ATOM 865 C CA . ALA A 1 109 ? 5.110 11.322 -22.089 1.00 91.88 109 ALA A CA 1
ATOM 866 C C . ALA A 1 109 ? 4.502 9.979 -22.537 1.00 91.88 109 ALA A C 1
ATOM 868 O O . ALA A 1 109 ? 3.276 9.854 -22.599 1.00 91.88 109 ALA A O 1
ATOM 869 N N . ALA A 1 110 ? 5.328 8.993 -22.895 1.00 92.94 110 ALA A N 1
ATOM 870 C CA . ALA A 1 110 ? 4.835 7.697 -23.338 1.00 92.94 110 ALA A CA 1
ATOM 871 C C . ALA A 1 110 ? 4.124 6.954 -22.197 1.00 92.94 110 ALA A C 1
ATOM 873 O O . ALA A 1 110 ? 4.537 7.012 -21.038 1.00 92.94 110 ALA A O 1
ATOM 874 N N . ASP A 1 111 ? 3.076 6.203 -22.543 1.00 93.12 111 ASP A N 1
ATOM 875 C CA . ASP A 1 111 ? 2.501 5.233 -21.616 1.00 93.12 111 ASP A CA 1
ATOM 876 C C . ASP A 1 111 ? 3.532 4.131 -21.324 1.00 93.12 111 ASP A C 1
ATOM 878 O O . ASP A 1 111 ? 4.154 3.573 -22.233 1.00 93.12 111 ASP A O 1
ATOM 882 N N . ILE A 1 112 ? 3.720 3.852 -20.035 1.00 93.69 112 ILE A N 1
ATOM 883 C CA . ILE A 1 112 ? 4.633 2.830 -19.506 1.00 93.69 112 ILE A CA 1
ATOM 884 C C . ILE A 1 112 ? 3.871 1.721 -18.778 1.00 93.69 112 ILE A C 1
ATOM 886 O O . ILE A 1 112 ? 4.471 0.914 -18.066 1.00 93.69 112 ILE A O 1
ATOM 890 N N . GLY A 1 113 ? 2.541 1.681 -18.910 1.00 91.56 113 GLY A N 1
ATOM 891 C CA . GLY A 1 113 ? 1.704 0.659 -18.296 1.00 91.56 113 GLY A CA 1
ATOM 892 C C . GLY A 1 113 ? 2.121 -0.759 -18.691 1.00 91.56 113 GLY A C 1
ATOM 893 O O . GLY A 1 113 ? 2.031 -1.672 -17.870 1.00 91.56 113 GLY A O 1
ATOM 894 N N . ASP A 1 114 ? 2.643 -0.952 -19.904 1.00 91.94 114 ASP A N 1
ATOM 895 C CA . ASP A 1 114 ? 3.162 -2.233 -20.391 1.00 91.94 114 ASP A CA 1
ATOM 896 C C . ASP A 1 114 ? 4.392 -2.727 -19.611 1.00 91.94 114 ASP A C 1
ATOM 898 O O . ASP A 1 114 ? 4.584 -3.932 -19.463 1.00 91.94 114 ASP A O 1
ATOM 902 N N . LEU A 1 115 ? 5.172 -1.810 -19.029 1.00 93.75 115 LEU A N 1
ATOM 903 C CA . LEU A 1 115 ? 6.358 -2.125 -18.231 1.00 93.75 115 LEU A CA 1
ATOM 904 C C . LEU A 1 115 ? 6.026 -2.566 -16.796 1.00 93.75 115 LEU A C 1
ATOM 906 O O . LEU A 1 115 ? 6.922 -2.957 -16.046 1.00 93.75 115 LEU A O 1
ATOM 910 N N . LEU A 1 116 ? 4.759 -2.515 -16.373 1.00 93.81 116 LEU A N 1
ATOM 911 C CA . LEU A 1 116 ? 4.363 -2.914 -15.021 1.00 93.81 116 LEU A CA 1
ATOM 912 C C . LEU A 1 116 ? 4.444 -4.442 -14.832 1.00 93.81 116 LEU A C 1
ATOM 914 O O . LEU A 1 116 ? 4.152 -5.195 -15.761 1.00 93.81 116 LEU A O 1
ATOM 918 N N . PRO A 1 117 ? 4.777 -4.944 -13.622 1.00 93.50 117 PRO A N 1
ATOM 919 C CA . PRO A 1 117 ? 5.033 -6.373 -13.411 1.00 93.50 117 PRO A CA 1
ATOM 920 C C . PRO A 1 117 ? 3.884 -7.313 -13.805 1.00 93.50 117 PRO A C 1
ATOM 922 O O . PRO A 1 117 ? 4.126 -8.451 -14.189 1.00 93.50 117 PRO A O 1
ATOM 925 N N . PHE A 1 118 ? 2.634 -6.855 -13.723 1.00 91.50 118 PHE A N 1
ATOM 926 C CA . PHE A 1 118 ? 1.451 -7.645 -14.087 1.00 91.50 118 PHE A CA 1
ATOM 927 C C . PHE A 1 118 ? 1.186 -7.711 -15.599 1.00 91.50 118 PHE A C 1
ATOM 929 O O . PHE A 1 118 ? 0.440 -8.584 -16.035 1.00 91.50 118 PHE A O 1
ATOM 936 N N . ASN A 1 119 ? 1.811 -6.829 -16.383 1.00 92.75 119 ASN A N 1
ATOM 937 C CA . ASN A 1 119 ? 1.800 -6.856 -17.847 1.00 92.75 119 ASN A CA 1
ATOM 938 C C . ASN A 1 119 ? 3.066 -7.507 -18.422 1.00 92.75 119 ASN A C 1
ATOM 940 O O . ASN A 1 119 ? 3.156 -7.734 -19.628 1.00 92.75 119 ASN A O 1
ATOM 944 N N . PHE A 1 120 ? 4.026 -7.862 -17.561 1.00 89.94 120 PHE A N 1
ATOM 945 C CA . PHE A 1 120 ? 5.221 -8.582 -17.964 1.00 89.94 120 PHE A CA 1
ATOM 946 C C . PHE A 1 120 ? 4.842 -9.999 -18.401 1.00 89.94 120 PHE A C 1
ATOM 948 O O . PHE A 1 120 ? 4.619 -10.899 -17.584 1.00 89.94 120 PHE A O 1
ATOM 955 N N . SER A 1 121 ? 4.749 -10.190 -19.719 1.00 75.88 121 SER A N 1
ATOM 956 C CA . SER A 1 121 ? 4.592 -11.505 -20.326 1.00 75.88 121 SER A CA 1
ATOM 957 C C . SER A 1 121 ? 5.684 -12.418 -19.781 1.00 75.88 121 SER A C 1
ATOM 959 O O . SER A 1 121 ? 6.873 -12.127 -19.921 1.00 75.88 121 SER A O 1
ATOM 961 N N . LYS A 1 122 ? 5.283 -13.556 -19.204 1.00 62.09 122 LYS A N 1
ATOM 962 C CA . LYS A 1 122 ? 6.181 -14.696 -19.030 1.00 62.09 122 LYS A CA 1
ATOM 963 C C . LYS A 1 122 ? 6.572 -15.132 -20.435 1.00 62.09 122 LYS A C 1
ATOM 965 O O . LYS A 1 122 ? 5.906 -15.987 -21.013 1.00 62.09 122 LYS A O 1
ATOM 970 N N . ALA A 1 123 ? 7.589 -14.499 -21.020 1.00 50.31 123 ALA A N 1
ATOM 971 C CA . ALA A 1 123 ? 8.236 -15.030 -22.201 1.00 50.31 123 ALA A CA 1
ATOM 972 C C . ALA A 1 123 ? 8.562 -16.476 -21.840 1.00 50.31 123 ALA A C 1
ATOM 974 O O . ALA A 1 123 ? 9.270 -16.718 -20.860 1.00 50.31 123 ALA A O 1
ATOM 975 N N . SER A 1 124 ? 7.887 -17.399 -22.531 1.00 38.25 124 SER A N 1
ATOM 976 C CA . SER A 1 124 ? 8.041 -18.837 -22.378 1.00 38.25 124 SER A CA 1
ATOM 977 C C . SER A 1 124 ? 9.513 -19.115 -22.140 1.00 38.25 124 SER A C 1
ATOM 979 O O . SER A 1 124 ? 10.329 -18.781 -22.998 1.00 38.25 124 SER A O 1
ATOM 981 N N . ALA A 1 125 ? 9.849 -19.670 -20.977 1.00 33.78 125 ALA A N 1
ATOM 982 C CA . ALA A 1 125 ? 11.125 -20.340 -20.827 1.00 33.78 125 ALA A CA 1
ATOM 983 C C . ALA A 1 125 ? 11.139 -21.419 -21.918 1.00 33.78 125 ALA A C 1
ATOM 985 O O . ALA A 1 125 ? 10.388 -22.391 -21.832 1.00 33.78 125 ALA A O 1
ATOM 986 N N . ALA A 1 126 ? 11.844 -21.128 -23.008 1.00 30.02 126 ALA A N 1
ATOM 987 C CA . ALA A 1 126 ? 12.173 -22.077 -24.055 1.00 30.02 126 ALA A CA 1
ATOM 988 C C . ALA A 1 126 ? 13.340 -22.940 -23.576 1.00 30.02 126 ALA A C 1
ATOM 990 O O . ALA A 1 126 ? 14.223 -22.387 -22.876 1.00 30.02 126 ALA A O 1
#

InterPro domains:
  IPR004291 Transposase IS66, central domain [PF03050] (2-73)
  IPR039552 Transposase IS66, C-terminal [PF13817] (80-117)
  IPR052344 Transposase-related protein [PTHR33678] (2-105)

Organism: Rhizobium leguminosarum (NCBI:txid384)

Mean predicted aligned error: 6.56 Å

Sequence (126 aa):
ALKTWLDNIAPKVVPDTKLGDAVSYTLNQWDYLTRYISDGRMPIDNNILERDIRVFATGRKSWLFSDTADGARASAVIYSLMLTCRACGVDPLTWLRHVLAELPQREEAADIGDLLPFNFSKASAA

Radius of gyration: 21.33 Å; Cα contacts (8 Å, |Δi|>4): 54; chains: 1; bounding box: 47×34×56 Å

Solvent-accessible surface area (backbone atoms only — not comparable to full-atom values): 7733 Å² total; per-residue (Å²): 111,68,66,63,51,49,65,68,41,54,87,74,43,59,79,93,34,77,64,27,48,52,50,52,51,51,61,76,41,41,70,70,74,48,45,34,78,80,39,87,86,44,62,90,64,60,61,70,60,54,61,66,47,39,61,58,70,59,46,59,80,72,42,89,86,70,81,49,72,66,57,52,51,53,48,52,54,53,52,51,53,44,51,45,12,54,74,59,74,39,62,48,67,62,51,50,53,52,41,68,64,49,56,80,75,50,61,97,85,53,88,58,70,66,68,35,56,86,55,53,73,79,70,72,87,122

Foldseek 3Di:
DVLVVLVVCQVVDDPPDPVNCVSVVCNVCVCVQCVCVVDVVDDNDCVVVCVLCVCVVVCVVVCPPQDDPVSVVVVVVLSVQCVQLVVLVHDSVVLVVVCVVVVVVDDPPDDCVCSRNNNPPPPPPD